Protein AF-A0A4Y2A6X5-F1 (afdb_monomer_lite)

Foldseek 3Di:
DLVVCVVVVVVVVSVVVVVVVVCVVCVCVVDDVVVVCCCPPVVVQWDADDPPDRDTDGPVVVVVVVVVVVVVCVVVVVPPPPPCPVPPPDDDDDDDD

Structure (mmCIF, N/CA/C/O backbone):
data_AF-A0A4Y2A6X5-F1
#
_entry.id   AF-A0A4Y2A6X5-F1
#
loop_
_atom_site.group_PDB
_atom_site.id
_atom_site.type_symbol
_atom_site.label_atom_id
_atom_site.label_alt_id
_atom_site.label_comp_id
_atom_site.label_asym_id
_atom_site.label_entity_id
_atom_site.label_seq_id
_atom_site.pdbx_PDB_ins_code
_atom_site.Cartn_x
_atom_site.Cartn_y
_atom_site.Cartn_z
_atom_site.occupancy
_atom_site.B_iso_or_equiv
_atom_site.auth_seq_id
_atom_site.auth_comp_id
_atom_site.auth_asym_id
_atom_site.auth_atom_id
_atom_site.pdbx_PDB_model_num
ATOM 1 N N . MET A 1 1 ? -5.823 -0.589 -14.287 1.00 78.62 1 MET A N 1
ATOM 2 C CA . MET A 1 1 ? -4.348 -0.707 -14.177 1.00 78.62 1 MET A CA 1
ATOM 3 C C . MET A 1 1 ? -3.783 -1.869 -14.984 1.00 78.62 1 MET A C 1
ATOM 5 O O . MET A 1 1 ? -2.856 -1.645 -15.745 1.00 78.62 1 MET A O 1
ATOM 9 N N . LEU A 1 2 ? -4.358 -3.074 -14.905 1.00 82.44 2 LEU A N 1
ATOM 10 C CA . LEU A 1 2 ? -3.888 -4.233 -15.681 1.00 82.44 2 LEU A CA 1
ATOM 11 C C . LEU A 1 2 ? -3.735 -4.012 -17.200 1.00 82.44 2 LEU A C 1
ATOM 13 O O . LEU A 1 2 ? -2.669 -4.353 -17.711 1.00 82.44 2 LEU A O 1
ATOM 17 N N . PRO A 1 3 ? -4.705 -3.401 -17.914 1.00 86.50 3 PRO A N 1
ATOM 18 C CA . PRO A 1 3 ? -4.544 -3.132 -19.346 1.00 86.50 3 PRO A CA 1
ATOM 19 C C . PRO A 1 3 ? -3.358 -2.209 -19.652 1.00 86.50 3 PRO A C 1
ATOM 21 O O . PRO A 1 3 ? -2.670 -2.406 -20.646 1.00 86.50 3 PRO A O 1
ATOM 24 N N . PHE A 1 4 ? -3.063 -1.252 -18.763 1.00 87.19 4 PHE A N 1
ATOM 25 C CA . PHE A 1 4 ? -1.926 -0.340 -18.909 1.00 87.19 4 PHE A CA 1
ATOM 26 C C . PHE A 1 4 ? -0.585 -1.051 -18.710 1.00 87.19 4 PHE A C 1
ATOM 28 O O . PHE A 1 4 ? 0.326 -0.845 -19.502 1.00 87.19 4 PHE A O 1
ATOM 35 N N . PHE A 1 5 ? -0.464 -1.920 -17.699 1.00 85.75 5 PHE A N 1
ATOM 36 C CA . PHE A 1 5 ? 0.761 -2.706 -17.499 1.00 85.75 5 PHE A CA 1
ATOM 37 C C . PHE A 1 5 ? 1.028 -3.654 -18.666 1.00 85.75 5 PHE A C 1
ATOM 39 O O . PHE A 1 5 ? 2.176 -3.818 -19.068 1.00 85.75 5 PHE A O 1
ATOM 46 N N . HIS A 1 6 ? -0.029 -4.246 -19.224 1.00 85.06 6 HIS A N 1
ATOM 47 C CA . HIS A 1 6 ? 0.084 -5.127 -20.379 1.00 85.06 6 HIS A CA 1
ATOM 48 C C . HIS A 1 6 ? 0.495 -4.354 -21.641 1.00 85.06 6 HIS A C 1
ATOM 50 O O . HIS A 1 6 ? 1.437 -4.752 -22.318 1.00 85.06 6 HIS A O 1
ATOM 56 N N . ALA A 1 7 ? -0.158 -3.221 -21.923 1.00 90.31 7 ALA A N 1
ATOM 57 C CA . ALA A 1 7 ? 0.152 -2.385 -23.084 1.00 90.31 7 ALA A CA 1
ATOM 58 C C . ALA A 1 7 ? 1.558 -1.761 -23.020 1.00 90.31 7 ALA A C 1
ATOM 60 O O . ALA A 1 7 ? 2.210 -1.616 -24.047 1.00 90.31 7 ALA A O 1
ATOM 61 N N . ALA A 1 8 ? 2.049 -1.429 -21.822 1.00 90.75 8 ALA A N 1
ATOM 62 C CA . ALA A 1 8 ? 3.389 -0.878 -21.612 1.00 90.75 8 ALA A CA 1
ATOM 63 C C . ALA A 1 8 ? 4.509 -1.942 -21.585 1.00 90.75 8 ALA A C 1
ATOM 65 O O . ALA A 1 8 ? 5.663 -1.605 -21.334 1.00 90.75 8 ALA A O 1
ATOM 66 N N . GLY A 1 9 ? 4.191 -3.228 -21.785 1.00 91.06 9 GLY A N 1
ATOM 67 C CA . GLY A 1 9 ? 5.175 -4.318 -21.746 1.00 91.06 9 GLY A CA 1
ATOM 68 C C . GLY A 1 9 ? 5.676 -4.677 -20.340 1.00 91.06 9 GLY A C 1
ATOM 69 O O . GLY A 1 9 ? 6.611 -5.460 -20.185 1.00 91.06 9 GLY A O 1
ATOM 70 N N . HIS A 1 10 ? 5.044 -4.159 -19.284 1.00 90.19 10 HIS A N 1
ATOM 71 C CA . HIS A 1 10 ? 5.367 -4.479 -17.894 1.00 90.19 10 HIS A CA 1
ATOM 72 C C . HIS A 1 10 ? 4.695 -5.788 -17.450 1.00 90.19 10 HIS A C 1
ATOM 74 O O . HIS A 1 10 ? 3.908 -5.822 -16.500 1.00 90.19 10 HIS A O 1
ATOM 80 N N . PHE A 1 11 ? 5.013 -6.890 -18.131 1.00 89.19 11 PHE A N 1
ATOM 81 C CA . PHE A 1 11 ? 4.344 -8.183 -17.944 1.00 89.19 11 PHE A CA 1
ATOM 82 C C . PHE A 1 11 ? 4.438 -8.721 -16.512 1.00 89.19 11 PHE A C 1
ATOM 84 O O . PHE A 1 11 ? 3.457 -9.255 -15.994 1.00 89.19 11 PHE A O 1
ATOM 91 N N . LEU A 1 12 ? 5.581 -8.531 -15.839 1.00 89.75 12 LEU A N 1
ATOM 92 C CA . LEU A 1 12 ? 5.744 -8.952 -14.445 1.00 89.75 12 LEU A CA 1
ATOM 93 C C . LEU A 1 12 ? 4.801 -8.178 -13.516 1.00 89.75 12 LEU A C 1
ATOM 95 O O . LEU A 1 12 ? 4.101 -8.783 -12.711 1.00 89.75 12 LEU A O 1
ATOM 99 N N . TYR A 1 13 ? 4.710 -6.857 -13.680 1.00 87.75 13 TYR A N 1
ATOM 100 C CA . TYR A 1 13 ? 3.767 -6.034 -12.919 1.00 87.75 13 TYR A CA 1
ATOM 101 C C . TYR A 1 13 ? 2.314 -6.389 -13.236 1.00 87.75 13 TYR A C 1
ATOM 103 O O . TYR A 1 13 ? 1.500 -6.451 -12.319 1.00 87.75 13 TYR A O 1
ATOM 111 N N . ALA A 1 14 ? 1.982 -6.674 -14.499 1.00 90.38 14 ALA A N 1
ATOM 112 C CA . ALA A 1 14 ? 0.647 -7.128 -14.879 1.00 90.38 14 ALA A CA 1
ATOM 113 C C . ALA A 1 14 ? 0.283 -8.451 -14.183 1.00 90.38 14 ALA A C 1
ATOM 115 O O . ALA A 1 14 ? -0.806 -8.563 -13.621 1.00 90.38 14 ALA A O 1
ATOM 116 N N . LYS A 1 15 ? 1.207 -9.423 -14.159 1.00 92.38 15 LYS A N 1
ATOM 117 C CA . LYS A 1 15 ? 1.026 -10.715 -13.481 1.00 92.38 15 LYS A CA 1
ATOM 118 C C . LYS A 1 15 ? 0.868 -10.542 -11.972 1.00 92.38 15 LYS A C 1
ATOM 120 O O . LYS A 1 15 ? -0.090 -11.058 -11.403 1.00 92.38 15 LYS A O 1
ATOM 125 N N . CYS A 1 16 ? 1.761 -9.787 -11.335 1.00 91.06 16 CYS A N 1
ATOM 126 C CA . CYS A 1 16 ? 1.688 -9.517 -9.901 1.00 91.06 16 CYS A CA 1
ATOM 127 C C . CYS A 1 16 ? 0.400 -8.772 -9.529 1.00 91.06 16 CYS A C 1
ATOM 129 O O . CYS A 1 16 ? -0.242 -9.129 -8.549 1.00 91.06 16 CYS A O 1
ATOM 131 N N . ALA A 1 17 ? -0.026 -7.789 -10.330 1.00 89.75 17 ALA A N 1
ATOM 132 C CA . ALA A 1 17 ? -1.294 -7.093 -10.120 1.00 89.75 17 ALA A CA 1
ATOM 133 C C . ALA A 1 17 ? -2.494 -8.043 -10.239 1.00 89.75 17 ALA A C 1
ATOM 135 O O . ALA A 1 17 ? -3.450 -7.915 -9.480 1.00 89.75 17 ALA A O 1
ATOM 136 N N . HIS A 1 18 ? -2.443 -9.006 -11.164 1.00 91.69 18 HIS A N 1
ATOM 137 C CA . HIS A 1 18 ? -3.490 -10.015 -11.308 1.00 91.69 18 HIS A CA 1
ATOM 138 C C . HIS A 1 18 ? -3.586 -10.918 -10.071 1.00 91.69 18 HIS A C 1
ATOM 140 O O . HIS A 1 18 ? -4.671 -11.068 -9.515 1.00 91.69 18 HIS A O 1
ATOM 146 N N . LEU A 1 19 ? -2.449 -11.459 -9.615 1.00 93.88 19 LEU A N 1
ATOM 147 C CA . LEU A 1 19 ? -2.368 -12.283 -8.403 1.00 93.88 19 LEU A CA 1
ATOM 148 C C . LEU A 1 19 ? -2.841 -11.507 -7.173 1.00 93.88 19 LEU A C 1
ATOM 150 O O . LEU A 1 19 ? -3.669 -11.998 -6.417 1.00 93.88 19 LEU A O 1
ATOM 154 N N . TYR A 1 20 ? -2.394 -10.259 -7.032 1.00 90.31 20 TYR A N 1
ATOM 155 C CA . TYR A 1 20 ? -2.822 -9.385 -5.949 1.00 90.31 20 TYR A CA 1
ATOM 156 C C . TYR A 1 20 ? -4.345 -9.208 -5.921 1.00 90.31 20 TYR A C 1
ATOM 158 O O . TYR A 1 20 ? -4.948 -9.333 -4.862 1.00 90.31 20 TYR A O 1
ATOM 166 N N . MET A 1 21 ? -4.995 -8.965 -7.067 1.00 90.44 21 MET A N 1
ATOM 167 C CA . MET A 1 21 ? -6.459 -8.843 -7.094 1.00 90.44 21 MET A CA 1
ATOM 168 C C . MET A 1 21 ? -7.158 -10.158 -6.741 1.00 90.44 21 MET A C 1
ATOM 170 O O . MET A 1 21 ? -8.157 -10.130 -6.029 1.00 90.44 21 MET A O 1
ATOM 174 N N . GLN A 1 22 ? -6.637 -11.299 -7.195 1.00 93.62 22 GLN A N 1
ATOM 175 C CA . GLN A 1 22 ? -7.180 -12.608 -6.820 1.00 93.62 22 GLN A CA 1
ATOM 176 C C . GLN A 1 22 ? -7.059 -12.864 -5.314 1.00 93.62 22 GLN A C 1
ATOM 178 O O . GLN A 1 22 ? -8.017 -13.319 -4.691 1.00 93.62 22 GLN A O 1
ATOM 183 N N . ASP A 1 23 ? -5.919 -12.533 -4.714 1.00 91.81 23 ASP A N 1
ATOM 184 C CA . ASP A 1 23 ? -5.722 -12.659 -3.271 1.00 91.81 23 ASP A CA 1
ATOM 185 C C . ASP A 1 23 ? -6.626 -11.698 -2.491 1.00 91.81 23 ASP A C 1
ATOM 187 O O . ASP A 1 23 ? -7.217 -12.098 -1.492 1.00 91.81 23 ASP A O 1
ATOM 191 N N . MET A 1 24 ? -6.804 -10.462 -2.970 1.00 89.88 24 MET A N 1
ATOM 192 C CA . MET A 1 24 ? -7.715 -9.494 -2.350 1.00 89.88 24 MET A CA 1
ATOM 193 C C . MET A 1 24 ? -9.184 -9.934 -2.415 1.00 89.88 24 MET A C 1
ATOM 195 O O . MET A 1 24 ? -9.928 -9.698 -1.468 1.00 89.88 24 MET A O 1
ATOM 199 N N . LEU A 1 25 ? -9.613 -10.603 -3.492 1.00 91.88 25 LEU A N 1
ATOM 200 C CA . LEU A 1 25 ? -10.972 -11.154 -3.594 1.00 91.88 25 LEU A CA 1
ATOM 201 C C . LEU A 1 25 ? -11.227 -12.264 -2.568 1.00 91.88 25 LEU A C 1
ATOM 203 O O . LEU A 1 25 ? -12.326 -12.358 -2.031 1.00 91.88 25 LEU A O 1
ATOM 207 N N . ASN A 1 26 ? -10.204 -13.065 -2.270 1.00 93.12 26 ASN A N 1
ATOM 208 C CA . ASN A 1 26 ? -10.269 -14.148 -1.287 1.00 93.12 26 ASN A CA 1
ATOM 209 C C . ASN A 1 26 ? -9.776 -13.714 0.106 1.00 93.12 26 ASN A C 1
ATOM 211 O O . ASN A 1 26 ? -9.528 -14.556 0.968 1.00 93.12 26 ASN A O 1
ATOM 215 N N . LEU A 1 27 ? -9.600 -12.408 0.340 1.00 90.50 27 LEU A N 1
ATOM 216 C CA . LEU A 1 27 ? -8.987 -11.893 1.566 1.00 90.50 27 LEU A CA 1
ATOM 217 C C . LEU A 1 27 ? -9.815 -12.235 2.806 1.00 90.50 27 LEU A C 1
ATOM 219 O O . LEU A 1 27 ? -9.245 -12.588 3.834 1.00 90.50 27 LEU A O 1
ATOM 223 N N . LYS A 1 28 ? -11.148 -12.184 2.686 1.00 91.19 28 LYS A N 1
ATOM 224 C CA . LYS A 1 28 ? -12.093 -12.490 3.769 1.00 91.19 28 LYS A CA 1
ATOM 225 C C . LYS A 1 28 ? -11.888 -13.887 4.360 1.00 91.19 28 LYS A C 1
ATOM 227 O O . LYS A 1 28 ? -12.069 -14.061 5.557 1.00 91.19 28 LYS A O 1
ATOM 232 N N . ASP A 1 29 ? -11.509 -14.853 3.528 1.00 92.56 29 ASP A N 1
ATOM 233 C CA . ASP A 1 29 ? -11.353 -16.251 3.939 1.00 92.56 29 ASP A CA 1
ATOM 234 C C . ASP A 1 29 ? -9.936 -16.559 4.449 1.00 92.56 29 ASP A C 1
ATOM 236 O O . ASP A 1 29 ? -9.684 -17.641 4.975 1.00 92.56 29 ASP A O 1
ATOM 240 N N . ARG A 1 30 ? -8.989 -15.625 4.276 1.00 90.19 30 ARG A N 1
ATOM 241 C CA . ARG A 1 30 ? -7.568 -15.805 4.617 1.00 90.19 30 ARG A CA 1
ATOM 242 C C . ARG A 1 30 ? -7.114 -15.033 5.850 1.00 90.19 30 ARG A C 1
ATOM 244 O O . ARG A 1 30 ? -6.094 -15.399 6.427 1.00 90.19 30 ARG A O 1
ATOM 251 N N . ILE A 1 31 ? -7.812 -13.962 6.213 1.00 92.12 31 ILE A N 1
ATOM 252 C CA . ILE A 1 31 ? -7.481 -13.118 7.366 1.00 92.12 31 ILE A CA 1
ATOM 253 C C . ILE A 1 31 ? -8.525 -13.291 8.470 1.00 92.12 31 ILE A C 1
ATOM 255 O O . ILE A 1 31 ? -9.654 -13.709 8.212 1.00 92.12 31 ILE A O 1
ATOM 259 N N . ASP A 1 32 ? -8.151 -12.964 9.704 1.00 93.62 32 ASP A N 1
ATOM 260 C CA . ASP A 1 32 ? -9.084 -12.968 10.823 1.00 93.62 32 ASP A CA 1
ATOM 261 C C . ASP A 1 32 ? -10.285 -12.030 10.548 1.00 93.62 32 ASP A C 1
ATOM 263 O O . ASP A 1 32 ? -10.089 -10.907 10.066 1.00 93.62 32 ASP A O 1
ATOM 267 N N . PRO A 1 33 ? -11.533 -12.438 10.849 1.00 92.06 33 PRO A N 1
ATOM 268 C CA . PRO A 1 33 ? -12.718 -11.631 10.563 1.00 92.06 33 PRO A CA 1
ATOM 269 C C . PRO A 1 33 ? -12.705 -10.235 11.203 1.00 92.06 33 PRO A C 1
ATOM 271 O O . PRO A 1 33 ? -13.230 -9.291 10.608 1.00 92.06 33 PRO A O 1
ATOM 274 N N . ILE A 1 34 ? -12.102 -10.083 12.389 1.00 92.44 34 ILE A N 1
ATOM 275 C CA . ILE A 1 34 ? -12.011 -8.797 13.094 1.00 92.44 34 ILE A CA 1
ATOM 276 C C . ILE A 1 34 ? -11.020 -7.884 12.368 1.00 92.44 34 ILE A C 1
ATOM 278 O O . ILE A 1 34 ? -11.269 -6.689 12.194 1.00 92.44 34 ILE A O 1
ATOM 282 N N . GLU A 1 35 ? -9.892 -8.434 11.921 1.00 89.56 35 GLU A N 1
ATOM 283 C CA . GLU A 1 35 ? -8.915 -7.690 11.124 1.00 89.56 35 GLU A CA 1
ATOM 284 C C . GLU A 1 35 ? -9.473 -7.311 9.751 1.00 89.56 35 GLU A C 1
ATOM 286 O O . GLU A 1 35 ? -9.272 -6.180 9.307 1.00 89.56 35 GLU A O 1
ATOM 291 N N . TYR A 1 36 ? -10.234 -8.205 9.112 1.00 90.69 36 TYR A N 1
ATOM 292 C CA . TYR A 1 36 ? -10.932 -7.913 7.860 1.00 90.69 36 TYR A CA 1
ATOM 293 C C . TYR A 1 36 ? -11.904 -6.738 8.013 1.00 90.69 36 TYR A C 1
ATOM 295 O O . TYR A 1 36 ? -11.954 -5.852 7.158 1.00 90.69 36 TYR A O 1
ATOM 303 N N . GLU A 1 37 ? -12.667 -6.701 9.109 1.00 91.00 37 GLU A N 1
ATOM 304 C CA . GLU A 1 37 ? -13.601 -5.610 9.381 1.00 91.00 37 GLU A CA 1
ATOM 305 C C . GLU A 1 37 ? -12.874 -4.273 9.562 1.00 91.00 37 GLU A C 1
ATOM 307 O O . GLU A 1 37 ? -13.234 -3.300 8.900 1.00 91.00 37 GLU A O 1
ATOM 312 N N . LYS A 1 38 ? -11.808 -4.233 10.369 1.00 89.56 38 LYS A N 1
ATOM 313 C CA . LYS A 1 38 ? -10.971 -3.029 10.539 1.00 89.56 38 LYS A CA 1
ATOM 314 C C . LYS A 1 38 ? -10.323 -2.591 9.226 1.00 89.56 38 LYS A C 1
ATOM 316 O O . LYS A 1 38 ? -10.237 -1.402 8.923 1.00 89.56 38 LYS A O 1
ATOM 321 N N . PHE A 1 39 ? -9.880 -3.549 8.416 1.00 86.62 39 PHE A N 1
ATOM 322 C CA . PHE A 1 39 ? -9.304 -3.275 7.106 1.00 86.62 39 PHE A CA 1
ATOM 323 C C . PHE A 1 39 ? -10.333 -2.624 6.174 1.00 86.62 39 PHE A C 1
ATOM 325 O O . PHE A 1 39 ? -10.039 -1.587 5.584 1.00 86.62 39 PHE A O 1
ATOM 332 N N . MET A 1 40 ? -11.542 -3.185 6.074 1.00 86.69 40 MET A N 1
ATOM 333 C CA . MET A 1 40 ? -12.570 -2.737 5.126 1.00 86.69 40 MET A CA 1
ATOM 334 C C . MET A 1 40 ? -13.361 -1.511 5.593 1.00 86.69 40 MET A C 1
ATOM 336 O O . MET A 1 40 ? -13.665 -0.646 4.774 1.00 86.69 40 MET A O 1
ATOM 340 N N . LYS A 1 41 ? -13.732 -1.442 6.877 1.00 86.00 41 LYS A N 1
ATOM 341 C CA . LYS A 1 41 ? -14.583 -0.373 7.423 1.00 86.00 41 LYS A CA 1
ATOM 342 C C . LYS A 1 41 ? -13.774 0.798 7.954 1.00 86.00 41 LYS A C 1
ATOM 344 O O . LYS A 1 41 ? -14.093 1.941 7.639 1.00 86.00 41 LYS A O 1
ATOM 349 N N . ASP A 1 42 ? -12.715 0.515 8.705 1.00 84.62 42 ASP A N 1
ATOM 350 C CA . ASP A 1 42 ? -11.937 1.566 9.364 1.00 84.62 42 ASP A CA 1
ATOM 351 C C . ASP A 1 42 ? -10.758 2.055 8.505 1.00 84.62 42 ASP A C 1
ATOM 353 O O . ASP A 1 42 ? -10.092 3.034 8.843 1.00 84.62 42 ASP A O 1
ATOM 357 N N . GLY A 1 43 ? -10.490 1.390 7.374 1.00 84.62 43 GLY A N 1
ATOM 358 C CA . GLY A 1 43 ? -9.513 1.838 6.385 1.00 84.62 43 GLY A CA 1
ATOM 359 C C . GLY A 1 43 ? -8.064 1.785 6.871 1.00 84.62 43 GLY A C 1
ATOM 360 O O . GLY A 1 43 ? -7.244 2.579 6.409 1.00 84.62 43 GLY A O 1
ATOM 361 N N . TYR A 1 44 ? -7.726 0.852 7.770 1.00 84.06 44 TYR A N 1
ATOM 362 C CA . TYR A 1 44 ? -6.414 0.764 8.443 1.00 84.06 44 TYR A CA 1
ATOM 363 C C . TYR A 1 44 ? -5.205 0.614 7.499 1.00 84.06 44 TYR A C 1
ATOM 365 O O . TYR A 1 44 ? -4.064 0.831 7.901 1.00 84.06 44 TYR A O 1
ATOM 373 N N . PHE A 1 45 ? -5.427 0.292 6.224 1.00 83.50 45 PHE A N 1
ATOM 374 C CA . PHE A 1 45 ? -4.384 0.272 5.195 1.00 83.50 45 PHE A CA 1
ATOM 375 C C . PHE A 1 45 ? -3.966 1.671 4.707 1.00 83.50 45 PHE A C 1
ATOM 377 O O . PHE A 1 45 ? -2.959 1.806 4.003 1.00 83.50 45 PHE A O 1
ATOM 384 N N . THR A 1 46 ? -4.718 2.710 5.077 1.00 86.69 46 THR A N 1
ATOM 385 C CA . THR A 1 46 ? -4.544 4.082 4.602 1.00 86.69 46 THR A CA 1
ATOM 386 C C . THR A 1 46 ? -4.086 5.003 5.734 1.00 86.69 46 THR A C 1
ATOM 388 O O . THR A 1 46 ? -4.769 5.171 6.736 1.00 86.69 46 THR A O 1
ATOM 391 N N . ILE A 1 47 ? -2.940 5.661 5.558 1.00 85.50 47 ILE A N 1
ATOM 392 C CA . ILE A 1 47 ? -2.434 6.701 6.460 1.00 85.50 47 ILE A CA 1
ATOM 393 C C . ILE A 1 47 ? -2.873 8.074 5.947 1.00 85.50 47 ILE A C 1
ATOM 395 O O . ILE A 1 47 ? -2.674 8.405 4.773 1.00 85.50 47 ILE A O 1
ATOM 399 N N . ARG A 1 48 ? -3.401 8.918 6.838 1.00 85.75 48 ARG A N 1
ATOM 400 C CA . ARG A 1 48 ? -3.730 10.314 6.524 1.00 85.75 48 ARG A CA 1
ATOM 401 C C . ARG A 1 48 ? -2.460 11.161 6.377 1.00 85.75 48 ARG A C 1
ATOM 403 O O . ARG A 1 48 ? -1.627 11.195 7.278 1.00 85.75 48 ARG A O 1
ATOM 410 N N . ARG A 1 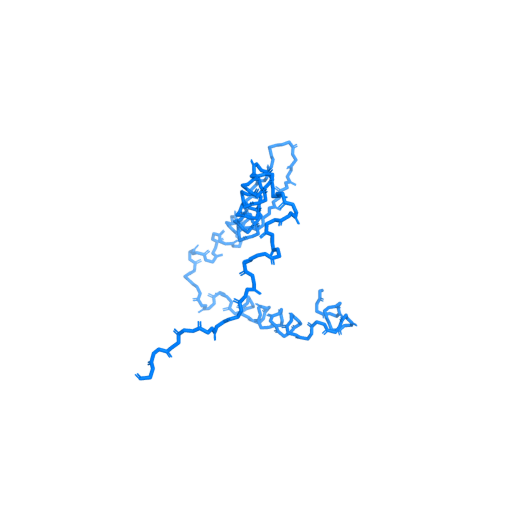49 ? -2.314 11.874 5.252 1.00 84.56 49 ARG A N 1
ATOM 411 C CA . ARG A 1 49 ? -1.115 12.684 4.942 1.00 84.56 49 ARG A CA 1
ATOM 412 C C . ARG A 1 49 ? -1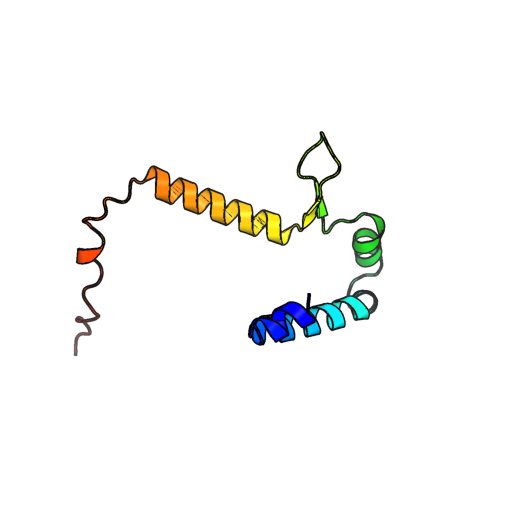.177 14.126 5.433 1.00 84.56 49 ARG A C 1
ATOM 414 O O . ARG A 1 49 ? -0.138 14.713 5.721 1.00 84.56 49 ARG A O 1
ATOM 421 N N . THR A 1 50 ? -2.363 14.723 5.469 1.00 81.50 50 THR A N 1
ATOM 422 C CA . THR A 1 50 ? -2.565 16.090 5.958 1.00 81.50 50 THR A CA 1
ATOM 423 C C . THR A 1 50 ? -3.910 16.212 6.660 1.00 81.50 50 THR A C 1
ATOM 425 O O . THR A 1 50 ? -4.843 15.470 6.365 1.00 81.50 50 THR A O 1
ATOM 428 N N . ASP A 1 51 ? -3.991 17.152 7.597 1.00 84.62 51 ASP A N 1
ATOM 429 C CA . ASP A 1 51 ? -5.222 17.504 8.303 1.00 84.62 51 ASP A CA 1
ATOM 430 C C . ASP A 1 51 ? -6.104 18.481 7.505 1.00 84.62 51 ASP A C 1
ATOM 432 O O . ASP A 1 51 ? -7.294 18.595 7.762 1.00 84.62 51 ASP A O 1
ATOM 436 N N . LYS A 1 52 ? -5.537 19.157 6.493 1.00 85.25 52 LYS A N 1
ATOM 437 C CA . LYS A 1 52 ? -6.233 20.209 5.731 1.00 85.25 52 LYS A CA 1
ATOM 438 C C . LYS A 1 52 ? -7.279 19.671 4.753 1.00 85.25 52 LYS A C 1
ATOM 440 O O . LYS A 1 52 ? -8.304 20.305 4.546 1.00 85.25 52 LYS A O 1
ATOM 445 N N . PHE A 1 53 ? -7.005 18.524 4.132 1.00 81.56 53 PHE A N 1
ATOM 446 C CA . PHE A 1 53 ? -7.892 17.868 3.170 1.00 81.56 53 PHE A CA 1
ATOM 447 C C . PHE A 1 53 ? -7.802 16.354 3.350 1.00 81.56 53 PHE A C 1
ATOM 449 O O 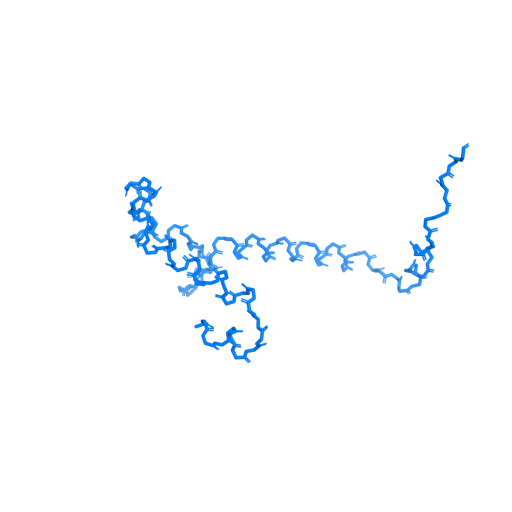. PHE A 1 53 ? -6.710 15.833 3.605 1.00 81.56 53 PHE A O 1
ATOM 456 N N . TRP A 1 54 ? -8.917 15.636 3.170 1.00 77.69 54 TRP A N 1
ATOM 457 C CA . TRP A 1 54 ? -8.900 14.173 3.182 1.00 77.69 54 TRP A CA 1
ATOM 458 C C . TRP A 1 54 ? -7.995 13.657 2.058 1.00 77.69 54 TRP A C 1
ATOM 460 O O . TRP A 1 54 ? -8.330 13.714 0.877 1.00 77.69 54 TRP A O 1
ATOM 470 N N . SER A 1 55 ? -6.806 13.195 2.437 1.00 79.50 55 SER A N 1
ATOM 471 C CA . SER A 1 55 ? -5.820 12.621 1.528 1.00 79.50 55 SER A CA 1
ATOM 472 C C . SER A 1 55 ? -5.113 11.467 2.228 1.00 79.50 55 SER A C 1
ATOM 474 O O . SER A 1 55 ? -4.351 11.642 3.185 1.00 79.50 55 SER A O 1
ATOM 476 N N . GLY A 1 56 ? -5.428 10.264 1.764 1.00 85.81 56 GLY A N 1
ATOM 477 C CA . GLY A 1 56 ? -4.877 9.017 2.265 1.00 85.81 56 GLY A CA 1
ATOM 478 C C . GLY A 1 56 ? -3.797 8.471 1.338 1.00 85.81 56 GLY A C 1
ATOM 479 O O . GLY A 1 56 ? -3.914 8.574 0.119 1.00 85.81 56 GLY A O 1
ATOM 480 N N . ILE A 1 57 ? -2.744 7.891 1.906 1.00 89.25 57 ILE A N 1
ATOM 481 C CA . ILE A 1 57 ? -1.762 7.086 1.174 1.00 89.25 57 ILE A CA 1
ATOM 482 C C . ILE A 1 57 ? -1.697 5.696 1.794 1.00 89.25 57 ILE A C 1
ATOM 484 O O . ILE A 1 57 ? -1.899 5.544 2.995 1.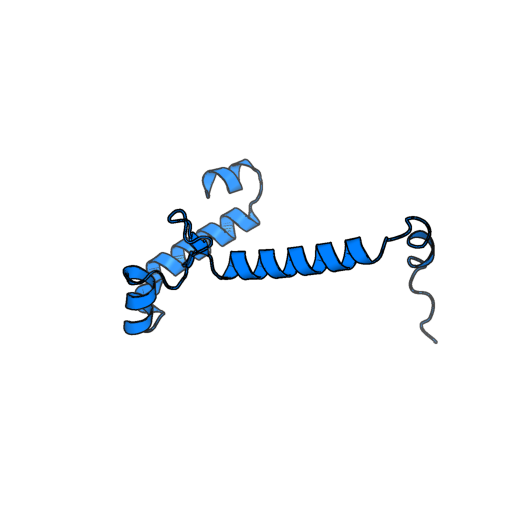00 89.25 57 ILE A O 1
ATOM 488 N N . TRP A 1 58 ? -1.380 4.679 1.005 1.00 89.25 58 TRP A N 1
ATOM 489 C CA . TRP A 1 58 ? -1.188 3.341 1.551 1.00 89.25 58 TRP A CA 1
ATOM 490 C C . TRP A 1 58 ? 0.029 3.275 2.472 1.00 89.25 58 TRP A C 1
ATOM 492 O O . TRP A 1 58 ? 1.070 3.875 2.186 1.00 89.25 58 TRP A O 1
ATOM 502 N N . TYR A 1 59 ? -0.087 2.494 3.547 1.00 85.81 59 TYR A N 1
ATOM 503 C CA . TYR A 1 59 ? 0.962 2.349 4.558 1.00 85.81 59 TYR A CA 1
ATOM 504 C C . TYR A 1 59 ? 2.322 1.961 3.954 1.00 85.81 59 TYR A C 1
ATOM 506 O O . TYR A 1 59 ? 3.319 2.651 4.169 1.00 85.81 59 TYR A O 1
ATOM 514 N N . ASN A 1 60 ? 2.349 0.934 3.096 1.00 85.12 60 ASN A N 1
ATOM 515 C CA . ASN A 1 60 ? 3.573 0.490 2.418 1.00 85.12 60 ASN A CA 1
ATOM 516 C C . ASN A 1 60 ? 4.205 1.603 1.563 1.00 85.12 60 ASN A C 1
ATOM 518 O O . ASN A 1 60 ? 5.412 1.842 1.600 1.00 85.12 60 ASN A O 1
ATOM 522 N N . GLN A 1 61 ? 3.377 2.342 0.822 1.00 89.62 61 GLN A N 1
ATOM 523 C CA . GLN A 1 61 ? 3.8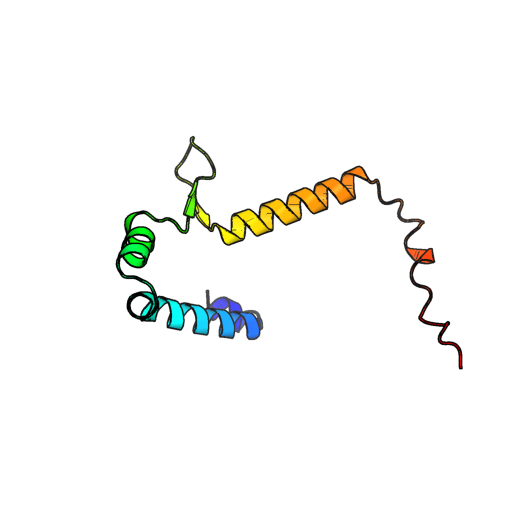56 3.436 -0.016 1.00 89.62 61 GLN A CA 1
ATOM 524 C C . GLN A 1 61 ? 4.433 4.580 0.834 1.00 89.62 61 GLN A C 1
ATOM 526 O O . GLN A 1 61 ? 5.421 5.196 0.435 1.00 89.62 61 GLN A O 1
ATOM 531 N N . SER A 1 62 ? 3.874 4.832 2.022 1.00 89.44 62 SER A N 1
ATOM 532 C CA . SER A 1 62 ? 4.426 5.789 2.985 1.00 89.44 62 SER A CA 1
ATOM 533 C C . SER A 1 62 ? 5.802 5.363 3.506 1.00 89.44 62 SER A C 1
ATOM 535 O O . SER A 1 62 ? 6.714 6.194 3.551 1.00 89.44 62 SER A O 1
ATOM 537 N N . ILE A 1 63 ? 5.992 4.078 3.840 1.00 88.69 63 ILE A N 1
ATOM 538 C CA . ILE A 1 63 ? 7.301 3.547 4.259 1.00 88.69 63 ILE A CA 1
ATOM 539 C C . ILE A 1 63 ? 8.317 3.721 3.136 1.00 88.69 63 ILE A C 1
ATOM 541 O O . ILE A 1 63 ? 9.353 4.350 3.347 1.00 88.69 63 ILE A O 1
ATOM 545 N N . ALA A 1 64 ? 8.006 3.226 1.936 1.00 91.00 64 ALA A N 1
ATOM 546 C CA . ALA A 1 64 ? 8.916 3.297 0.798 1.00 91.00 64 ALA A CA 1
ATOM 547 C C . ALA A 1 64 ? 9.315 4.750 0.490 1.00 91.00 64 ALA A C 1
ATOM 549 O O . ALA A 1 64 ? 10.496 5.056 0.332 1.00 91.00 64 ALA A O 1
ATOM 550 N N . GLN A 1 65 ? 8.350 5.676 0.472 1.00 91.38 65 GLN A N 1
ATOM 551 C CA . GLN A 1 65 ? 8.633 7.099 0.274 1.00 91.38 65 GLN A CA 1
ATOM 552 C C . GLN A 1 65 ? 9.492 7.695 1.387 1.00 91.38 65 GLN A C 1
ATOM 554 O O . GLN A 1 65 ? 10.369 8.508 1.100 1.00 91.38 65 GLN A O 1
ATOM 559 N N . THR A 1 66 ? 9.240 7.326 2.641 1.00 92.19 66 THR A N 1
ATOM 560 C CA . THR A 1 66 ? 10.026 7.803 3.785 1.00 92.19 66 THR A CA 1
ATOM 561 C C . THR A 1 66 ? 11.470 7.334 3.674 1.00 92.19 66 THR A C 1
ATOM 563 O O . THR A 1 66 ? 12.378 8.159 3.744 1.00 92.19 66 THR A O 1
ATOM 566 N N . VAL A 1 67 ? 11.685 6.044 3.403 1.00 94.00 67 VAL A N 1
ATOM 567 C CA . VAL A 1 67 ? 13.023 5.466 3.215 1.00 94.00 67 VAL A CA 1
ATOM 568 C C . VAL A 1 67 ? 13.751 6.156 2.063 1.00 94.00 67 VAL A C 1
ATOM 570 O O . VAL A 1 67 ? 14.849 6.674 2.260 1.00 94.00 67 VAL A O 1
ATOM 573 N N . MET A 1 68 ? 13.119 6.269 0.891 1.00 95.19 68 MET A N 1
ATOM 574 C CA . MET A 1 68 ? 13.722 6.919 -0.278 1.00 95.19 68 MET A CA 1
ATOM 575 C C . MET A 1 68 ? 14.093 8.383 -0.014 1.00 95.19 68 MET A C 1
ATOM 577 O O . MET A 1 68 ? 15.165 8.828 -0.414 1.00 95.19 68 MET A O 1
ATOM 581 N N . LYS A 1 69 ? 13.241 9.146 0.683 1.00 93.38 69 LYS A N 1
ATOM 582 C CA . LYS A 1 69 ? 13.529 10.548 1.032 1.00 93.38 69 LYS A CA 1
ATOM 583 C C . LYS A 1 69 ? 14.685 10.673 2.013 1.00 93.38 69 LYS A C 1
ATOM 585 O O . LYS A 1 69 ? 15.511 11.570 1.853 1.00 93.38 69 LYS A O 1
ATOM 590 N N . THR A 1 70 ? 14.748 9.797 3.011 1.00 93.56 70 THR A N 1
ATOM 591 C CA . THR A 1 70 ? 15.853 9.767 3.975 1.00 93.56 70 THR A CA 1
ATOM 592 C C . THR A 1 70 ? 17.164 9.432 3.275 1.00 93.56 70 THR A C 1
ATOM 594 O O . THR A 1 70 ? 18.144 10.149 3.451 1.00 93.56 70 THR A O 1
ATOM 597 N N . MET A 1 71 ? 17.163 8.416 2.408 1.00 93.50 71 MET A N 1
ATOM 598 C CA . MET A 1 71 ? 18.328 8.056 1.598 1.00 93.50 71 MET A CA 1
ATOM 599 C C . MET A 1 71 ? 18.749 9.201 0.676 1.00 93.50 71 MET A C 1
ATOM 601 O O . MET A 1 71 ? 19.917 9.568 0.656 1.00 93.50 71 MET A O 1
ATOM 605 N N . LYS A 1 72 ? 17.803 9.824 -0.037 1.00 90.88 72 LYS A N 1
ATOM 606 C CA . LYS A 1 72 ? 18.093 10.958 -0.922 1.00 90.88 72 LYS A CA 1
ATOM 607 C C . LYS A 1 72 ? 18.719 12.123 -0.157 1.00 90.88 72 LYS A C 1
ATOM 609 O O . LYS A 1 72 ? 19.759 12.618 -0.569 1.00 90.88 72 LYS A O 1
ATOM 614 N N . ARG A 1 73 ? 18.152 12.496 0.996 1.00 89.31 73 ARG A N 1
ATOM 615 C CA . ARG A 1 73 ? 18.725 13.523 1.881 1.00 89.31 73 ARG A CA 1
ATOM 616 C C . ARG A 1 73 ? 20.139 13.177 2.339 1.00 89.31 73 ARG A C 1
ATOM 618 O O . ARG A 1 73 ? 20.989 14.053 2.334 1.00 89.31 73 ARG A O 1
ATOM 625 N N . TRP A 1 74 ? 20.379 11.923 2.711 1.00 88.88 74 TRP A N 1
ATOM 626 C CA . TRP A 1 74 ? 21.683 11.423 3.157 1.00 88.88 74 TRP A CA 1
ATOM 627 C C . TRP A 1 74 ? 22.739 11.393 2.040 1.00 88.88 74 TRP A C 1
ATOM 629 O O . TRP A 1 74 ? 23.928 11.577 2.304 1.00 88.88 74 TRP A O 1
ATOM 639 N N . ILE A 1 75 ? 22.318 11.162 0.793 1.00 86.69 75 ILE A N 1
ATOM 640 C CA . ILE A 1 75 ? 23.173 11.268 -0.398 1.00 86.69 75 ILE A CA 1
ATOM 641 C C . ILE A 1 75 ? 23.476 12.742 -0.691 1.00 86.69 75 ILE A C 1
ATOM 643 O O . ILE A 1 75 ? 24.640 13.108 -0.835 1.00 86.69 75 ILE A O 1
ATOM 647 N N . ASP A 1 76 ? 22.447 13.592 -0.730 1.00 86.06 76 ASP A N 1
ATOM 648 C CA . ASP A 1 76 ? 22.577 15.016 -1.061 1.00 86.06 76 ASP A CA 1
ATOM 649 C C . ASP A 1 76 ? 23.405 15.771 -0.009 1.00 86.06 76 ASP A C 1
ATOM 651 O O . ASP A 1 76 ? 24.254 16.589 -0.360 1.00 86.06 76 ASP A O 1
ATOM 655 N N . SER A 1 77 ? 23.240 15.447 1.281 1.00 78.12 77 SER A N 1
ATOM 656 C CA . SER A 1 77 ? 24.048 16.013 2.370 1.00 78.12 77 SER A CA 1
ATOM 657 C C . SER A 1 77 ? 25.521 15.628 2.289 1.00 78.12 77 SER A C 1
ATOM 659 O O . SER A 1 77 ? 26.350 16.244 2.952 1.00 78.12 77 SER A O 1
ATOM 661 N N . ARG A 1 78 ? 25.853 14.585 1.524 1.00 70.94 78 ARG A N 1
ATOM 662 C CA . ARG A 1 78 ? 27.221 14.102 1.395 1.00 70.94 78 ARG A CA 1
ATOM 663 C C . ARG A 1 78 ? 27.997 14.743 0.256 1.00 70.94 78 ARG A C 1
ATOM 665 O O . ARG A 1 78 ? 29.159 14.388 0.132 1.00 70.94 78 ARG A O 1
ATOM 672 N N . SER A 1 79 ? 27.390 15.633 -0.547 1.00 58.22 79 SER A N 1
ATOM 673 C CA . SER A 1 79 ? 28.026 16.246 -1.725 1.00 58.22 79 SER A CA 1
ATOM 674 C C . SER A 1 79 ? 28.907 15.225 -2.450 1.00 58.22 79 SER A C 1
ATOM 676 O O . SER A 1 79 ? 30.131 15.277 -2.352 1.00 58.22 79 SER A O 1
ATOM 678 N N . TRP A 1 80 ? 28.288 14.246 -3.112 1.00 54.41 80 TRP A N 1
ATOM 679 C CA . TRP A 1 80 ? 29.023 13.245 -3.881 1.00 54.41 80 TRP A CA 1
ATOM 680 C C . TRP A 1 80 ? 29.855 13.957 -4.956 1.00 54.41 80 TRP A C 1
ATOM 682 O O . TRP A 1 80 ? 29.344 14.331 -6.012 1.00 54.41 80 TRP A O 1
ATOM 692 N N . ASN A 1 81 ? 31.133 14.212 -4.666 1.00 55.44 81 ASN A N 1
ATOM 693 C CA . ASN A 1 81 ? 32.059 14.769 -5.634 1.00 55.44 81 ASN A CA 1
ATOM 694 C C . ASN A 1 81 ? 32.186 13.729 -6.744 1.00 55.44 81 ASN A C 1
ATOM 696 O O . ASN A 1 81 ? 32.694 12.631 -6.535 1.00 55.44 81 ASN A O 1
ATOM 700 N N . HIS A 1 82 ? 31.735 14.084 -7.945 1.00 49.31 82 HIS A N 1
ATOM 701 C CA . HIS A 1 82 ? 31.687 13.233 -9.140 1.00 49.31 82 HIS A CA 1
ATOM 702 C C . HIS A 1 82 ? 33.067 12.687 -9.598 1.00 49.31 82 HIS A C 1
ATOM 704 O O . HIS A 1 82 ? 33.165 12.057 -10.647 1.00 49.31 82 HIS A O 1
ATOM 710 N N . ARG A 1 83 ? 34.134 12.946 -8.828 1.00 48.34 83 ARG A N 1
ATOM 711 C CA . ARG A 1 83 ? 35.526 12.555 -9.071 1.00 48.34 83 ARG A CA 1
ATOM 712 C C . ARG A 1 83 ? 35.948 11.251 -8.380 1.00 48.34 83 ARG A C 1
ATOM 714 O O . ARG A 1 83 ? 36.928 10.667 -8.815 1.00 48.34 83 ARG A O 1
ATOM 721 N N . GLU A 1 84 ? 35.233 10.785 -7.353 1.00 48.03 84 GLU A N 1
ATOM 722 C CA . GLU A 1 84 ? 35.637 9.585 -6.587 1.00 48.03 84 GLU A CA 1
ATOM 723 C C . GLU A 1 84 ? 35.005 8.278 -7.103 1.00 48.03 84 GLU A C 1
ATOM 725 O O . GLU A 1 84 ? 35.465 7.190 -6.775 1.00 48.03 84 GLU A O 1
ATOM 730 N N . CYS A 1 85 ? 33.978 8.357 -7.959 1.00 45.69 85 CYS A N 1
ATOM 731 C CA . CYS A 1 85 ? 33.268 7.176 -8.475 1.00 45.69 85 CYS A CA 1
ATOM 732 C C . CYS A 1 85 ? 34.122 6.322 -9.433 1.00 45.69 85 CYS A C 1
ATOM 734 O O . CYS A 1 85 ? 33.952 5.113 -9.516 1.00 45.69 85 CYS A O 1
ATOM 736 N N . SER A 1 86 ? 35.067 6.935 -10.147 1.00 43.59 86 SER A N 1
ATOM 737 C CA . SER A 1 86 ? 35.935 6.238 -11.103 1.00 43.59 86 SER A CA 1
ATOM 738 C C . SER A 1 86 ? 37.099 5.475 -10.460 1.00 43.59 86 SER A C 1
ATOM 740 O O . SER A 1 86 ? 37.864 4.862 -11.189 1.00 43.59 86 SER A O 1
ATOM 742 N N . GLN A 1 87 ? 37.253 5.517 -9.131 1.00 49.62 87 GLN A N 1
ATOM 743 C CA . GLN A 1 87 ? 38.325 4.811 -8.410 1.00 49.62 87 GLN A CA 1
ATOM 744 C C . GLN A 1 87 ? 37.831 3.611 -7.587 1.00 49.62 87 GLN A C 1
ATOM 746 O O . GLN A 1 87 ? 38.645 2.909 -7.002 1.00 49.62 87 GLN A O 1
ATOM 751 N N . SER A 1 88 ? 36.518 3.370 -7.501 1.00 46.03 88 SER A N 1
ATOM 752 C CA . SER A 1 88 ? 35.957 2.281 -6.681 1.00 46.03 88 SER A CA 1
ATOM 753 C C . SER A 1 88 ? 35.373 1.118 -7.486 1.00 46.03 88 SER A C 1
ATOM 755 O O . SER A 1 88 ? 34.841 0.178 -6.900 1.00 46.03 88 SER A O 1
ATOM 757 N N . MET A 1 89 ? 35.474 1.164 -8.817 1.00 43.66 89 MET A N 1
ATOM 758 C CA . MET A 1 89 ? 35.120 0.060 -9.714 1.00 43.66 89 MET A CA 1
ATOM 759 C C . MET A 1 89 ? 36.380 -0.490 -10.388 1.00 43.66 89 MET A C 1
ATOM 761 O O . MET A 1 89 ? 36.440 -0.540 -11.613 1.00 43.66 89 MET A O 1
ATOM 765 N N . ASP A 1 90 ? 37.365 -0.902 -9.589 1.00 46.75 90 ASP A N 1
ATOM 766 C CA . ASP A 1 90 ? 38.389 -1.833 -10.064 1.00 46.75 90 ASP A CA 1
ATOM 767 C C . ASP A 1 90 ? 37.972 -3.271 -9.692 1.00 46.75 90 ASP A C 1
ATOM 769 O O . ASP A 1 90 ? 37.43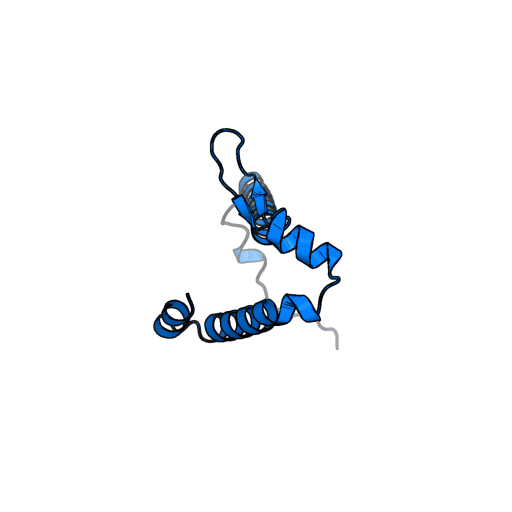2 -3.490 -8.600 1.00 46.75 90 ASP A O 1
ATOM 773 N N . PRO A 1 91 ? 38.091 -4.242 -10.616 1.00 47.91 91 PRO A N 1
ATOM 774 C CA . PRO A 1 91 ? 37.400 -5.524 -10.532 1.00 47.91 91 PRO A CA 1
ATOM 775 C C . PRO A 1 91 ? 38.139 -6.512 -9.628 1.00 47.91 91 PRO A C 1
ATOM 777 O O . PRO A 1 91 ? 39.356 -6.504 -9.567 1.00 47.91 91 PRO A O 1
ATOM 780 N N . TRP A 1 92 ? 37.362 -7.378 -8.978 1.00 48.31 92 TRP A N 1
ATOM 781 C CA . TRP A 1 92 ? 37.697 -8.684 -8.399 1.00 48.31 92 TRP A CA 1
ATOM 782 C C . TRP A 1 92 ? 39.032 -9.342 -8.822 1.00 48.31 92 TRP A C 1
ATOM 784 O O . TRP A 1 92 ? 39.017 -10.369 -9.490 1.00 48.31 92 TRP A O 1
ATOM 794 N N . ASP A 1 93 ? 40.161 -8.828 -8.350 1.00 49.66 93 ASP A N 1
ATOM 795 C CA . ASP A 1 93 ? 41.463 -9.491 -8.384 1.00 49.66 93 ASP A CA 1
ATOM 796 C C . ASP A 1 93 ? 41.988 -9.503 -6.950 1.00 49.66 93 ASP A C 1
ATOM 798 O O . ASP A 1 93 ? 42.584 -8.530 -6.515 1.00 49.66 93 ASP A O 1
ATOM 802 N N . ASP A 1 94 ? 41.643 -10.547 -6.189 1.00 53.31 94 ASP A N 1
ATOM 803 C CA . ASP A 1 94 ? 42.404 -11.051 -5.031 1.00 53.31 94 ASP A CA 1
ATOM 804 C C . ASP A 1 94 ? 41.657 -12.251 -4.416 1.00 53.31 94 ASP A C 1
ATOM 806 O O . ASP A 1 94 ? 41.042 -12.189 -3.348 1.00 53.31 94 ASP A O 1
ATOM 810 N N . LEU A 1 95 ? 41.691 -13.384 -5.122 1.00 51.88 95 LEU A N 1
ATOM 811 C CA . LEU A 1 95 ? 41.487 -14.701 -4.517 1.00 51.88 95 LEU A CA 1
ATOM 812 C C . LEU A 1 95 ? 42.862 -15.376 -4.439 1.00 51.88 95 LEU A C 1
ATOM 814 O O . LEU A 1 95 ? 43.449 -15.639 -5.490 1.00 51.88 95 LEU A O 1
ATOM 818 N N . PRO A 1 96 ? 43.398 -15.652 -3.237 1.00 50.59 96 PRO A N 1
ATOM 819 C CA . PRO A 1 96 ? 44.654 -16.369 -3.120 1.00 50.59 96 PRO A CA 1
ATOM 820 C C . PRO A 1 96 ? 44.428 -17.847 -3.462 1.00 50.59 96 PRO A C 1
ATOM 822 O O . PRO A 1 96 ? 43.512 -18.482 -2.935 1.00 50.59 96 PRO A O 1
ATOM 825 N N . SER A 1 97 ? 45.264 -18.350 -4.371 1.00 55.78 97 SER A N 1
ATOM 826 C CA . SER A 1 97 ? 45.425 -19.764 -4.737 1.00 55.78 97 SER A CA 1
ATOM 827 C C . SER A 1 97 ? 45.899 -20.624 -3.573 1.00 55.78 97 SER A C 1
ATOM 829 O O . SER A 1 97 ? 46.847 -20.164 -2.893 1.00 55.78 97 SER A O 1
#

Secondary structure (DSSP, 8-state):
-HHHHHHTT-HHHHHHHHHHHHHHHTHHHHS-HHHHHHHHHS-TTEEE--SSS--EEEHHHHHHHHHHHHHHHHHHTT---TTSGGGS---------

Sequence (97 aa):
MLPFFHAAGHFLYAKCAHLYMQDMLNLKDRIDPIEYEKFMKDGYFTIRRTDKFWSGIWYNQSIAQTVMKTMKRWIDSRSWNHRECSQSMDPWDDLPS

Radius of gyration: 21.9 Å; chains: 1; bounding box: 60×40×36 Å

Organism: Araneus ventricosus (NCBI:txid182803)

pLDDT: mean 80.76, std 15.87, range [43.59, 95.19]